Protein AF-A0A441YFX6-F1 (afdb_monomer_lite)

Secondary structure (DSSP, 8-state):
-EEE--SSS-EE---SSS-EEEE-S---TT---EESS--TTT-EEEE-TTTSTTSPSSPPPGGG---SSS---

Radius of gyration: 12.51 Å; chains: 1; bounding box: 28×25×28 Å

Sequence (73 aa):
NVIKGGGGADELRGFGGNDAFVFNTALGAGNIDKVLDFNRLQDKIHLDDAVFAGLKLGGLSSDSFFAGKAAHD

Structu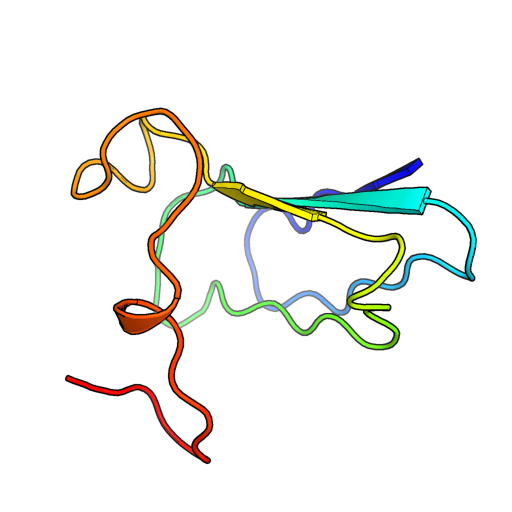re (mmCIF, N/CA/C/O backbone):
data_AF-A0A441YFX6-F1
#
_entry.id   AF-A0A441YFX6-F1
#
loop_
_atom_site.group_PDB
_atom_site.id
_atom_site.type_symbol
_atom_site.label_atom_id
_atom_site.label_alt_id
_atom_site.label_comp_id
_atom_site.label_asym_id
_atom_site.label_entity_id
_atom_site.label_seq_id
_atom_site.pdbx_PDB_ins_code
_atom_site.Cartn_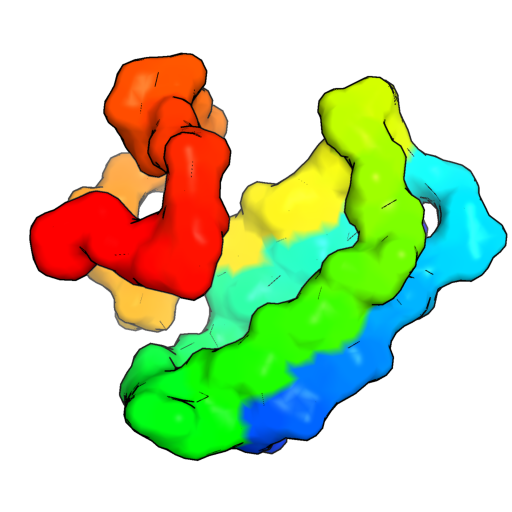x
_atom_site.Cartn_y
_atom_site.Cartn_z
_atom_site.occupancy
_atom_site.B_iso_or_equiv
_atom_site.auth_seq_id
_atom_site.auth_comp_id
_atom_site.auth_asym_id
_atom_site.auth_atom_id
_atom_site.pdbx_PDB_model_num
ATOM 1 N N . ASN A 1 1 ? 3.275 -10.691 -8.391 1.00 91.44 1 ASN A N 1
ATOM 2 C CA . ASN A 1 1 ? 2.915 -11.638 -7.306 1.00 91.44 1 ASN A CA 1
ATOM 3 C C . ASN A 1 1 ? 1.684 -11.156 -6.552 1.00 91.44 1 ASN A C 1
ATOM 5 O O . ASN A 1 1 ? 1.247 -10.042 -6.786 1.00 91.44 1 ASN A O 1
ATOM 9 N N . VAL A 1 2 ? 1.094 -11.980 -5.679 1.00 95.62 2 VAL A N 1
ATOM 10 C CA . VAL A 1 2 ? 0.036 -11.545 -4.744 1.00 95.62 2 VAL A CA 1
ATOM 11 C C . VAL A 1 2 ? 0.610 -11.594 -3.336 1.00 95.62 2 VAL A C 1
ATOM 13 O O . VAL A 1 2 ? 1.072 -12.649 -2.908 1.00 95.62 2 VAL A O 1
ATOM 16 N N . ILE A 1 3 ? 0.593 -10.464 -2.635 1.00 95.94 3 ILE A N 1
ATOM 17 C CA . ILE A 1 3 ? 1.252 -10.277 -1.340 1.00 95.94 3 ILE A CA 1
ATOM 18 C C . ILE A 1 3 ? 0.203 -9.799 -0.345 1.00 95.94 3 ILE A C 1
ATOM 20 O O . ILE A 1 3 ? -0.480 -8.812 -0.592 1.00 95.94 3 ILE A O 1
ATOM 24 N N . LYS A 1 4 ? 0.054 -10.516 0.767 1.00 95.00 4 LYS A N 1
ATOM 25 C CA . LYS A 1 4 ? -0.886 -10.199 1.848 1.00 95.00 4 LYS A CA 1
ATOM 26 C C . LYS A 1 4 ? -0.077 -9.888 3.098 1.00 95.00 4 LYS A C 1
ATOM 28 O O . LYS A 1 4 ? 0.779 -10.703 3.434 1.00 95.00 4 LYS A O 1
ATOM 33 N N . GLY A 1 5 ? -0.355 -8.764 3.758 1.00 87.44 5 GLY A N 1
ATOM 34 C CA . GLY A 1 5 ? 0.233 -8.474 5.072 1.00 87.44 5 GLY A CA 1
ATOM 35 C C . GLY A 1 5 ? -0.336 -9.390 6.144 1.00 87.44 5 GLY A C 1
ATOM 36 O O . GLY A 1 5 ? 0.396 -10.079 6.839 1.00 87.44 5 GLY A O 1
ATOM 37 N N . GLY A 1 6 ? -1.657 -9.570 6.135 1.00 91.06 6 GLY A N 1
ATOM 38 C CA . GLY A 1 6 ? -2.316 -10.281 7.219 1.00 91.06 6 GLY A CA 1
ATOM 39 C C . GLY A 1 6 ? -2.689 -9.281 8.301 1.00 91.06 6 GLY A C 1
ATOM 40 O O . GLY A 1 6 ? -3.160 -8.199 7.973 1.00 91.06 6 GLY A O 1
ATOM 41 N N . GLY A 1 7 ? -2.621 -9.677 9.567 1.00 90.62 7 GLY A N 1
ATOM 42 C CA . GLY A 1 7 ? -2.895 -8.768 10.675 1.00 90.62 7 GLY A CA 1
ATOM 43 C C . GLY A 1 7 ? -1.597 -8.357 11.353 1.00 90.62 7 GLY A C 1
ATOM 44 O O . GLY A 1 7 ? -0.765 -9.221 11.608 1.00 90.62 7 GLY A O 1
ATOM 45 N N . GLY A 1 8 ? -1.487 -7.095 11.749 1.00 92.06 8 GLY A N 1
ATOM 46 C CA . GLY A 1 8 ? -0.309 -6.571 12.433 1.00 92.06 8 GLY A CA 1
ATOM 47 C C . GLY A 1 8 ? 0.330 -5.433 11.648 1.00 92.06 8 GLY A C 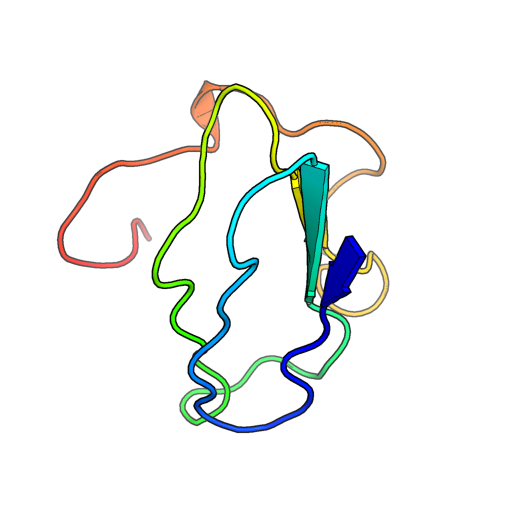1
ATOM 48 O O . GLY A 1 8 ? -0.274 -4.859 10.753 1.00 92.06 8 GLY A O 1
ATOM 49 N N . ALA A 1 9 ? 1.540 -5.048 12.038 1.00 93.69 9 ALA A N 1
ATOM 50 C CA . ALA A 1 9 ? 2.297 -4.040 11.311 1.00 93.69 9 ALA A CA 1
ATOM 51 C C . ALA A 1 9 ? 3.381 -4.735 10.488 1.00 93.69 9 ALA A C 1
ATOM 53 O O . ALA A 1 9 ? 4.461 -5.019 11.014 1.00 93.69 9 ALA A O 1
ATOM 54 N N . ASP A 1 10 ? 3.082 -5.030 9.223 1.00 95.00 10 ASP A N 1
ATOM 55 C CA . ASP A 1 10 ? 3.967 -5.807 8.357 1.00 95.00 10 ASP A CA 1
ATOM 56 C C . ASP A 1 10 ? 4.780 -4.930 7.394 1.00 95.00 10 ASP A C 1
ATOM 58 O O . ASP A 1 10 ? 4.350 -3.870 6.939 1.00 95.00 10 ASP A O 1
ATOM 62 N N . GLU A 1 11 ? 5.980 -5.389 7.033 1.00 96.06 11 GLU A N 1
ATOM 63 C CA . GLU A 1 11 ? 6.770 -4.803 5.947 1.00 96.06 11 GLU A CA 1
ATOM 64 C C . GLU A 1 11 ? 6.623 -5.650 4.680 1.00 96.06 11 GLU A C 1
ATOM 66 O O . GLU A 1 11 ? 7.071 -6.797 4.619 1.00 96.06 11 GLU A O 1
ATOM 71 N N . LEU A 1 12 ? 6.010 -5.079 3.643 1.00 96.25 12 LEU A N 1
ATOM 72 C CA . LEU A 1 12 ? 5.682 -5.781 2.404 1.00 96.25 12 LEU A CA 1
ATOM 73 C C . LEU A 1 12 ? 6.630 -5.360 1.286 1.00 96.25 12 LEU A C 1
ATOM 75 O O . LEU A 1 12 ? 6.838 -4.167 1.046 1.00 96.25 12 LEU A O 1
ATOM 79 N N . ARG A 1 13 ? 7.192 -6.345 0.580 1.00 96.62 13 ARG A N 1
ATOM 80 C CA . ARG A 1 13 ? 8.118 -6.121 -0.533 1.00 96.62 13 ARG A CA 1
ATOM 81 C C . ARG A 1 13 ? 7.806 -7.035 -1.716 1.00 96.62 13 ARG A C 1
ATOM 83 O O . ARG A 1 13 ? 7.689 -8.246 -1.534 1.00 96.62 13 ARG A O 1
ATOM 90 N N . GLY A 1 14 ? 7.688 -6.445 -2.903 1.00 93.88 14 GLY A N 1
ATOM 91 C CA . GLY A 1 14 ? 7.407 -7.121 -4.173 1.00 93.88 14 GLY A CA 1
ATOM 92 C C . GLY A 1 14 ? 8.629 -7.758 -4.829 1.00 93.88 14 GLY A C 1
ATOM 93 O O . GLY A 1 14 ? 8.530 -8.815 -5.448 1.00 93.88 14 GLY A O 1
ATOM 94 N N . PHE A 1 15 ? 9.804 -7.158 -4.610 1.00 93.69 15 PHE A N 1
ATOM 95 C CA . PHE A 1 15 ? 11.068 -7.481 -5.279 1.00 93.69 15 PHE A CA 1
ATOM 96 C C . PHE A 1 15 ? 11.005 -7.308 -6.809 1.00 93.69 15 PHE A C 1
ATOM 98 O O . PHE A 1 15 ? 11.742 -7.960 -7.552 1.00 93.69 15 PHE A O 1
ATOM 105 N N . GLY A 1 16 ? 10.173 -6.363 -7.261 1.00 91.69 16 GLY A N 1
ATOM 106 C CA . GLY A 1 16 ? 9.964 -6.014 -8.662 1.00 91.69 16 GLY A CA 1
ATOM 107 C C . GLY A 1 16 ? 9.009 -6.951 -9.407 1.00 91.69 16 GLY A C 1
ATOM 108 O O . GLY A 1 16 ? 8.623 -8.015 -8.937 1.00 91.69 16 GLY A O 1
ATOM 109 N N . GLY A 1 17 ? 8.668 -6.564 -10.637 1.00 94.81 17 GLY A N 1
ATOM 110 C CA . GLY A 1 17 ? 7.633 -7.238 -11.419 1.00 94.81 17 GLY A CA 1
ATOM 111 C C . GLY A 1 17 ? 6.289 -6.532 -11.273 1.00 94.81 17 GLY A C 1
ATOM 112 O O . GLY A 1 17 ? 6.254 -5.331 -11.041 1.00 94.81 17 GLY A O 1
ATOM 113 N N . ASN A 1 18 ? 5.201 -7.268 -11.505 1.00 97.12 18 ASN A N 1
ATOM 114 C CA . ASN A 1 18 ? 3.843 -6.749 -11.367 1.00 97.12 18 ASN A CA 1
ATOM 115 C C . ASN A 1 18 ? 3.204 -7.402 -10.138 1.00 97.12 18 ASN A C 1
ATOM 117 O O . ASN A 1 18 ? 2.796 -8.574 -10.188 1.00 97.12 18 ASN A O 1
ATOM 121 N N . ASP A 1 19 ? 3.141 -6.663 -9.037 1.00 97.88 19 ASP A N 1
ATOM 122 C CA . ASP A 1 19 ? 2.659 -7.143 -7.748 1.00 97.88 19 ASP A CA 1
ATOM 123 C C . ASP A 1 19 ? 1.274 -6.598 -7.386 1.00 97.88 19 ASP A C 1
ATOM 125 O O . ASP A 1 19 ? 0.850 -5.525 -7.805 1.00 97.88 19 ASP A O 1
ATOM 129 N N . ALA A 1 20 ? 0.529 -7.377 -6.609 1.00 97.25 20 ALA A N 1
ATOM 130 C CA . ALA A 1 20 ? -0.745 -6.996 -6.027 1.00 97.25 20 ALA A CA 1
ATOM 131 C C . ALA A 1 20 ? -0.646 -7.132 -4.507 1.00 97.25 20 ALA A C 1
ATOM 133 O O . ALA A 1 20 ? -0.594 -8.248 -3.983 1.00 97.25 20 ALA A O 1
ATOM 134 N N . PHE A 1 21 ? -0.634 -5.997 -3.814 1.00 97.25 21 PHE A N 1
ATOM 135 C CA . PHE A 1 21 ? -0.670 -5.921 -2.357 1.00 97.25 21 PHE A CA 1
ATOM 136 C C . PHE A 1 21 ? -2.130 -5.946 -1.905 1.00 97.25 21 PHE A C 1
ATOM 138 O O . PHE A 1 21 ? -2.910 -5.064 -2.266 1.00 97.25 21 PHE A O 1
ATOM 145 N N . VAL A 1 22 ? -2.519 -6.990 -1.180 1.00 95.94 22 VAL A N 1
ATOM 146 C CA . VAL A 1 22 ? -3.907 -7.272 -0.808 1.00 95.94 22 VAL A CA 1
ATOM 147 C C . VAL A 1 22 ? -4.110 -7.000 0.676 1.00 95.94 22 VAL A C 1
ATOM 149 O O . VAL A 1 22 ? -3.505 -7.660 1.521 1.00 95.94 22 VAL A O 1
ATOM 152 N N . PHE A 1 23 ? -5.024 -6.080 0.969 1.00 94.94 23 PHE A N 1
ATOM 153 C CA . PHE A 1 23 ? -5.459 -5.722 2.313 1.00 94.94 23 PHE A CA 1
ATOM 154 C C . PHE A 1 23 ? -6.846 -6.318 2.554 1.00 94.94 23 PHE A C 1
ATOM 156 O O . PHE A 1 23 ? -7.851 -5.802 2.064 1.00 94.94 23 PHE A O 1
ATOM 163 N N . ASN A 1 24 ? -6.887 -7.448 3.262 1.00 94.31 24 ASN A N 1
ATOM 164 C CA . ASN A 1 24 ? -8.100 -8.243 3.483 1.00 94.31 24 ASN A CA 1
ATOM 165 C C . ASN A 1 24 ? -8.294 -8.666 4.950 1.00 94.31 24 ASN A C 1
ATOM 167 O O . ASN A 1 24 ? -8.940 -9.674 5.238 1.00 94.31 24 ASN A O 1
ATOM 171 N N . THR A 1 25 ? -7.710 -7.915 5.879 1.00 93.12 25 THR A N 1
ATOM 172 C CA . THR A 1 25 ? -7.784 -8.147 7.326 1.00 93.12 25 THR A CA 1
ATOM 173 C C . THR A 1 25 ? -8.401 -6.952 8.039 1.00 93.12 25 THR A C 1
ATOM 175 O O . THR A 1 25 ? -8.402 -5.838 7.525 1.00 93.12 25 THR A O 1
ATOM 178 N N . ALA A 1 26 ? -8.968 -7.189 9.225 1.00 90.62 26 ALA A N 1
ATOM 179 C CA . ALA A 1 26 ? -9.693 -6.165 9.971 1.00 90.62 26 ALA A CA 1
ATOM 180 C C . ALA A 1 26 ? -8.828 -4.925 10.257 1.00 90.62 26 ALA A C 1
ATOM 182 O O . ALA A 1 26 ? -7.679 -5.039 10.684 1.00 90.62 26 ALA A O 1
ATOM 183 N N . LEU A 1 27 ? -9.403 -3.737 10.062 1.00 87.81 27 LEU A N 1
ATOM 184 C CA . LEU A 1 27 ? -8.742 -2.465 10.347 1.00 87.81 27 LEU A CA 1
ATOM 185 C C . LEU A 1 27 ? -8.464 -2.318 11.849 1.00 87.81 27 LEU A C 1
ATOM 187 O O . LEU A 1 27 ? -9.263 -2.734 12.689 1.00 87.81 27 LEU A O 1
ATOM 191 N N . GLY A 1 28 ? -7.355 -1.675 12.201 1.00 87.62 28 GLY A N 1
ATOM 192 C CA . GLY A 1 28 ? -7.036 -1.375 13.592 1.00 87.62 28 GLY A CA 1
ATOM 193 C C . GLY A 1 28 ? -5.759 -0.559 13.724 1.00 87.62 28 GLY A C 1
ATOM 194 O O . GLY A 1 28 ? -4.905 -0.588 12.847 1.00 87.62 28 GLY A O 1
ATOM 195 N N . ALA A 1 29 ? -5.599 0.140 14.849 1.00 84.81 29 ALA A N 1
ATOM 196 C CA . ALA A 1 29 ? -4.420 0.975 15.107 1.00 84.81 29 ALA A CA 1
ATOM 197 C C . ALA A 1 29 ? -3.090 0.192 15.140 1.00 84.81 29 ALA A C 1
ATOM 199 O O . ALA A 1 29 ? -2.028 0.787 14.995 1.00 84.81 29 ALA A O 1
ATOM 200 N N . GLY A 1 30 ? -3.144 -1.129 15.339 1.00 87.38 30 GLY A N 1
ATOM 201 C CA . GLY A 1 30 ? -1.989 -2.023 15.241 1.00 87.38 30 GLY A CA 1
ATOM 202 C C . GLY A 1 30 ? -1.890 -2.784 13.917 1.00 87.38 30 GLY A C 1
ATOM 203 O O . GLY A 1 30 ? -0.985 -3.600 13.790 1.00 87.38 30 GLY A O 1
ATOM 204 N N . ASN A 1 31 ? -2.816 -2.557 12.976 1.00 91.62 31 ASN A N 1
ATOM 205 C CA . ASN A 1 31 ? -2.831 -3.192 11.660 1.00 91.62 31 ASN A CA 1
ATOM 206 C C . ASN A 1 31 ? -2.428 -2.171 10.583 1.00 91.62 31 ASN A C 1
ATOM 208 O O . ASN A 1 31 ? -3.284 -1.625 9.885 1.00 91.62 31 ASN A O 1
ATOM 212 N N . ILE A 1 32 ? -1.141 -1.813 10.556 1.00 90.12 32 ILE A N 1
ATOM 213 C CA . ILE A 1 32 ? -0.589 -0.759 9.693 1.00 90.12 32 ILE A CA 1
ATOM 214 C C . ILE A 1 32 ? 0.625 -1.319 8.958 1.00 90.12 32 ILE A C 1
ATOM 216 O O . ILE A 1 32 ? 1.734 -1.324 9.496 1.00 90.12 32 ILE A O 1
ATOM 220 N N . ASP A 1 33 ? 0.417 -1.733 7.713 1.00 93.25 33 ASP A N 1
ATOM 221 C CA . ASP A 1 33 ? 1.495 -2.262 6.882 1.00 93.25 33 ASP A CA 1
ATOM 222 C C . ASP A 1 33 ? 2.262 -1.158 6.158 1.00 93.25 33 ASP A C 1
ATOM 224 O O . ASP A 1 33 ? 1.746 -0.083 5.831 1.00 93.25 33 ASP A O 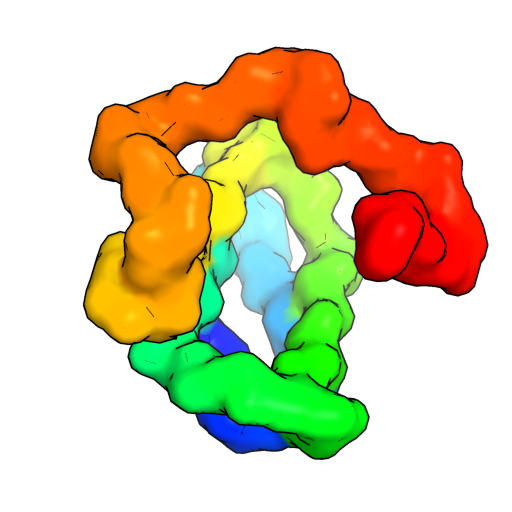1
ATOM 228 N N . LYS A 1 34 ? 3.513 -1.467 5.827 1.00 93.94 34 LYS A N 1
ATOM 229 C CA . LYS A 1 34 ? 4.406 -0.613 5.059 1.00 93.94 34 LYS A CA 1
ATOM 230 C C . LYS A 1 34 ? 4.867 -1.330 3.798 1.00 93.94 34 LYS A C 1
ATOM 232 O O . LYS A 1 34 ? 5.682 -2.248 3.851 1.00 93.94 34 LYS A O 1
ATOM 237 N N . VAL A 1 35 ? 4.395 -0.863 2.646 1.00 94.88 35 VAL A N 1
ATOM 238 C CA . VAL A 1 35 ? 4.885 -1.325 1.340 1.00 94.88 35 VAL A CA 1
ATOM 239 C C . VAL A 1 35 ? 6.183 -0.593 1.000 1.00 94.88 35 VAL A C 1
ATOM 241 O O . VAL A 1 35 ? 6.217 0.637 0.963 1.00 94.88 35 VAL A O 1
ATOM 244 N N . LEU A 1 36 ? 7.265 -1.340 0.785 1.00 95.69 36 LEU A N 1
ATOM 245 C CA . LEU A 1 36 ? 8.621 -0.785 0.710 1.00 95.69 36 LEU A CA 1
ATOM 246 C C . LEU A 1 36 ? 9.091 -0.432 -0.706 1.00 95.69 36 LEU A C 1
ATOM 248 O O . LEU A 1 36 ? 9.980 0.406 -0.842 1.00 95.69 36 LEU A O 1
ATOM 252 N N . ASP A 1 37 ? 8.545 -1.066 -1.741 1.00 94.75 37 ASP A N 1
ATOM 253 C CA . ASP A 1 37 ? 9.047 -0.980 -3.120 1.00 94.75 37 ASP A CA 1
ATOM 254 C C . ASP A 1 37 ? 7.937 -0.851 -4.177 1.00 94.75 37 ASP A C 1
ATOM 256 O O . ASP A 1 37 ? 8.120 -1.264 -5.319 1.00 94.75 37 ASP A O 1
ATOM 260 N N . PHE A 1 38 ? 6.808 -0.235 -3.811 1.00 94.69 38 PHE A N 1
ATOM 261 C CA . PHE A 1 38 ? 5.662 -0.064 -4.706 1.00 94.69 38 PHE A CA 1
ATOM 262 C C . PHE A 1 38 ? 6.019 0.718 -5.980 1.00 94.69 38 PHE A C 1
ATOM 264 O O . PHE A 1 38 ? 6.378 1.901 -5.935 1.00 94.69 38 PHE A O 1
ATOM 271 N N . ASN A 1 39 ? 5.825 0.088 -7.134 1.00 94.38 39 ASN A N 1
ATOM 272 C CA . ASN A 1 39 ? 5.946 0.709 -8.441 1.00 94.38 39 ASN A CA 1
ATOM 273 C C . ASN A 1 39 ? 4.570 1.072 -9.010 1.00 94.38 39 ASN A C 1
ATOM 275 O O . ASN A 1 39 ? 3.840 0.228 -9.519 1.00 94.38 39 ASN A O 1
ATOM 279 N N . ARG A 1 40 ? 4.260 2.372 -9.060 1.00 90.81 40 ARG A N 1
ATOM 280 C CA . ARG A 1 40 ? 2.977 2.895 -9.570 1.00 90.81 40 ARG A CA 1
ATOM 281 C C . ARG A 1 40 ? 2.616 2.518 -11.015 1.00 90.81 40 ARG A C 1
ATOM 283 O O . ARG A 1 40 ? 1.470 2.714 -11.407 1.00 90.81 40 ARG A O 1
ATOM 290 N N . LEU A 1 41 ? 3.585 2.096 -11.832 1.00 93.00 41 LEU A N 1
ATOM 291 C CA . LEU A 1 41 ? 3.352 1.690 -13.224 1.00 93.00 41 LEU A CA 1
ATOM 292 C C . LEU A 1 41 ? 3.054 0.192 -13.364 1.00 93.00 41 LEU A C 1
ATOM 294 O O . LEU A 1 41 ? 2.577 -0.222 -14.419 1.00 93.00 41 LEU A O 1
ATOM 298 N N . GLN A 1 42 ? 3.353 -0.611 -12.342 1.00 94.56 42 GLN A N 1
ATOM 299 C CA . GLN A 1 42 ? 3.303 -2.074 -12.410 1.00 94.56 42 GLN A CA 1
ATOM 300 C C . GLN A 1 42 ? 2.397 -2.678 -11.339 1.00 94.56 42 GLN A C 1
ATOM 302 O O . GLN A 1 42 ? 1.617 -3.589 -11.629 1.00 94.56 42 GLN A O 1
ATOM 307 N N . ASP A 1 43 ? 2.486 -2.145 -10.127 1.00 96.94 43 ASP A N 1
ATOM 308 C CA . ASP A 1 43 ? 1.878 -2.721 -8.944 1.00 96.94 43 ASP A CA 1
ATOM 309 C C . ASP A 1 43 ? 0.476 -2.179 -8.697 1.00 96.94 43 ASP A C 1
ATOM 311 O O . ASP A 1 43 ? 0.092 -1.085 -9.124 1.00 96.94 43 ASP A O 1
ATOM 315 N N . LYS A 1 44 ? -0.306 -2.968 -7.969 1.00 95.19 44 LYS A N 1
ATOM 316 C CA . LYS A 1 44 ? -1.669 -2.640 -7.568 1.00 95.19 44 LYS A CA 1
ATOM 317 C C . LYS A 1 44 ? -1.852 -2.830 -6.074 1.00 95.19 44 LYS A C 1
ATOM 319 O O . LYS A 1 44 ? -1.251 -3.706 -5.458 1.00 95.19 44 LYS A O 1
ATOM 324 N N . ILE A 1 45 ? -2.750 -2.029 -5.518 1.00 94.62 45 ILE A N 1
ATOM 325 C CA . ILE A 1 45 ? -3.294 -2.216 -4.176 1.00 94.62 45 ILE A CA 1
ATOM 326 C C . ILE A 1 45 ? -4.716 -2.736 -4.345 1.00 94.62 45 ILE A C 1
ATOM 328 O O . ILE A 1 45 ? -5.521 -2.127 -5.050 1.00 94.62 45 ILE A O 1
ATOM 332 N N . HIS A 1 46 ? -5.014 -3.877 -3.737 1.00 95.25 46 HIS A N 1
ATOM 333 C CA . HIS A 1 46 ? -6.349 -4.456 -3.698 1.00 95.25 46 HIS A CA 1
ATOM 334 C C . HIS A 1 46 ? -6.897 -4.331 -2.280 1.00 95.25 46 HIS A C 1
ATOM 336 O O . HIS A 1 46 ? -6.265 -4.772 -1.320 1.00 95.25 46 HIS A O 1
ATOM 342 N N . LEU A 1 47 ? -8.082 -3.744 -2.177 1.00 94.75 47 LEU A N 1
ATOM 343 C CA . LEU A 1 47 ? -8.807 -3.559 -0.930 1.00 94.75 47 LEU A CA 1
ATOM 344 C C . LEU A 1 47 ? -10.006 -4.500 -0.953 1.00 94.75 47 LEU A C 1
ATOM 346 O O . LEU A 1 47 ? -10.781 -4.481 -1.910 1.00 94.75 47 LEU A O 1
ATOM 350 N N . ASP A 1 48 ? -10.114 -5.354 0.058 1.00 94.75 48 ASP A N 1
ATOM 351 C CA . ASP A 1 48 ? -11.249 -6.262 0.205 1.00 94.75 48 ASP A CA 1
ATOM 352 C C . ASP A 1 48 ? -12.514 -5.471 0.565 1.00 94.75 48 ASP A C 1
ATOM 354 O O . ASP A 1 48 ? -12.495 -4.644 1.476 1.00 94.75 48 ASP A O 1
ATOM 358 N N . ASP A 1 49 ? -13.613 -5.692 -0.149 1.00 93.56 49 ASP A N 1
ATOM 359 C CA . ASP A 1 49 ? -14.848 -4.923 0.012 1.00 93.56 49 ASP A CA 1
ATOM 360 C C . ASP A 1 49 ? -15.598 -5.249 1.309 1.00 93.56 49 ASP A C 1
ATOM 362 O O . ASP A 1 49 ? -16.331 -4.398 1.816 1.00 93.56 49 ASP A O 1
ATOM 366 N N . ALA A 1 50 ? -15.377 -6.427 1.903 1.00 93.31 50 ALA A N 1
ATOM 367 C CA . ALA A 1 50 ? -15.936 -6.753 3.212 1.00 93.31 50 ALA A CA 1
ATOM 368 C C . ALA A 1 50 ? -15.202 -6.018 4.346 1.00 93.31 50 ALA A C 1
ATOM 370 O O . ALA A 1 50 ? -15.815 -5.681 5.360 1.00 93.31 50 ALA A O 1
ATOM 371 N N . VAL A 1 51 ? -13.904 -5.742 4.179 1.00 93.88 51 VAL A N 1
ATOM 372 C CA . VAL A 1 51 ? -13.105 -4.952 5.132 1.00 93.88 51 VAL A CA 1
ATOM 373 C C . VAL A 1 51 ? -13.297 -3.452 4.904 1.00 93.88 51 VAL A C 1
ATOM 375 O O . VAL A 1 51 ? -13.538 -2.700 5.848 1.00 93.88 51 VAL A O 1
ATOM 378 N N . PHE A 1 52 ? -13.218 -3.010 3.651 1.00 91.62 52 PHE A N 1
ATOM 379 C CA . PHE A 1 52 ? -13.333 -1.613 3.240 1.00 91.62 52 PHE A CA 1
ATOM 380 C C . PHE A 1 52 ? -14.750 -1.302 2.745 1.00 91.62 52 PHE A C 1
ATOM 382 O O . PHE A 1 52 ? -14.943 -0.781 1.647 1.00 91.62 52 PHE A O 1
ATOM 389 N N . ALA A 1 53 ? -15.752 -1.577 3.584 1.00 92.38 53 ALA A N 1
ATOM 390 C CA . ALA A 1 53 ? -17.176 -1.493 3.232 1.00 92.38 53 ALA A CA 1
ATOM 391 C C . ALA A 1 53 ? -17.667 -0.095 2.789 1.00 92.38 53 ALA A C 1
ATOM 393 O O . ALA A 1 53 ? -18.761 0.037 2.243 1.00 92.38 53 ALA A O 1
ATOM 394 N N . GLY A 1 54 ? -16.877 0.960 3.020 1.00 89.50 54 GLY A N 1
ATOM 395 C CA . GLY A 1 54 ? -17.156 2.313 2.528 1.00 89.50 54 GLY A CA 1
ATOM 396 C C . GLY A 1 54 ? -16.818 2.534 1.047 1.00 89.50 54 GLY A C 1
ATOM 397 O O . GLY A 1 54 ? -17.189 3.564 0.484 1.00 89.50 54 GLY A O 1
ATOM 398 N N . LEU A 1 55 ? -16.114 1.597 0.406 1.00 90.50 55 LEU A N 1
ATOM 399 C CA . LEU A 1 55 ? -15.683 1.708 -0.984 1.00 90.50 55 LEU A CA 1
ATOM 400 C C . LEU A 1 55 ? -16.658 1.007 -1.930 1.00 90.50 55 LEU A C 1
ATOM 402 O O . LEU A 1 55 ? -17.257 -0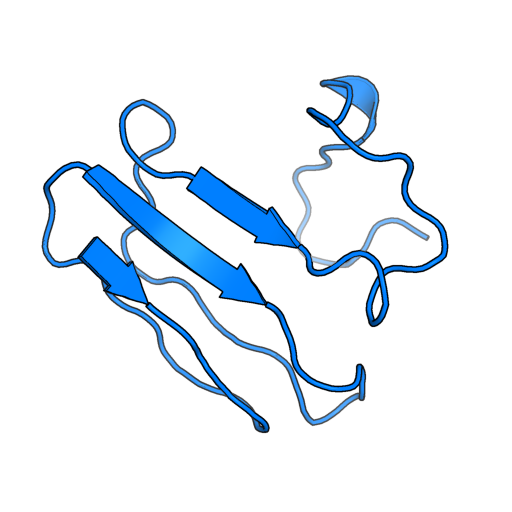.018 -1.616 1.00 90.50 55 LEU A O 1
ATOM 406 N N . LYS A 1 56 ? -16.790 1.554 -3.139 1.00 90.94 56 LYS A N 1
ATOM 407 C CA . LYS A 1 56 ? -17.477 0.868 -4.236 1.00 90.94 56 LYS A CA 1
ATOM 408 C C . LYS A 1 56 ? -16.504 -0.071 -4.937 1.00 90.94 56 LYS A C 1
ATOM 410 O O . LYS A 1 56 ? -15.328 0.253 -5.080 1.00 90.94 56 LYS A O 1
ATOM 415 N N . LEU A 1 57 ? -17.022 -1.189 -5.441 1.00 92.00 57 LEU A N 1
ATOM 416 C CA . LEU A 1 57 ? -16.250 -2.100 -6.280 1.00 92.00 57 LEU A CA 1
ATOM 417 C C . LEU A 1 57 ? -15.706 -1.379 -7.521 1.00 92.00 57 LEU A C 1
ATOM 419 O O . LEU A 1 57 ? -16.432 -0.644 -8.195 1.00 92.00 57 LEU A O 1
ATOM 423 N N . GLY A 1 58 ? -14.439 -1.645 -7.841 1.00 93.25 58 GLY A N 1
ATOM 424 C CA . GLY A 1 58 ? -13.748 -1.088 -9.001 1.00 93.25 58 GLY A CA 1
ATOM 425 C C . GLY A 1 58 ? -12.532 -0.244 -8.628 1.00 93.25 58 GLY A C 1
ATOM 426 O O . GLY A 1 58 ? -12.007 -0.322 -7.521 1.00 93.25 58 GLY A O 1
ATOM 427 N N . GLY A 1 59 ? -12.047 0.531 -9.598 1.00 90.88 59 GLY A N 1
ATOM 428 C CA . GLY A 1 59 ? -10.945 1.463 -9.377 1.00 90.88 59 GLY A CA 1
ATOM 429 C C . GLY A 1 59 ? -11.392 2.682 -8.570 1.00 90.88 59 GLY A C 1
ATOM 430 O O . GLY A 1 59 ? -12.501 3.182 -8.754 1.00 90.88 59 GLY A O 1
ATOM 431 N N . LEU A 1 60 ? -10.507 3.177 -7.707 1.00 89.94 60 LEU A N 1
ATOM 432 C CA . LEU A 1 60 ? -10.702 4.445 -7.010 1.00 89.94 60 LEU A CA 1
ATOM 433 C C . LEU A 1 60 ? -10.425 5.623 -7.954 1.00 89.94 60 LEU A C 1
ATOM 435 O O . LEU A 1 60 ? -9.570 5.533 -8.839 1.00 89.94 60 LEU A O 1
ATOM 439 N N . SER A 1 61 ? -11.142 6.731 -7.752 1.00 90.25 61 SER A N 1
ATOM 440 C CA . SER A 1 61 ? -10.862 7.986 -8.458 1.00 90.25 61 SER A CA 1
ATOM 441 C C . SER A 1 61 ? -9.484 8.517 -8.061 1.00 90.25 61 SER A C 1
ATOM 443 O O . SER A 1 61 ? -9.050 8.317 -6.928 1.00 90.25 61 SER A O 1
ATOM 445 N N . SER A 1 62 ? -8.822 9.256 -8.956 1.00 87.75 62 SER A N 1
ATOM 446 C CA . SER A 1 62 ? -7.587 9.982 -8.629 1.00 87.75 62 SER A CA 1
ATOM 447 C C . SER A 1 62 ? -7.757 10.906 -7.424 1.00 87.75 62 SER A C 1
ATOM 449 O O . SER A 1 62 ? -6.827 11.060 -6.641 1.00 87.75 62 SER A O 1
ATOM 451 N N . ASP A 1 63 ? -8.956 11.460 -7.248 1.00 89.12 63 ASP A N 1
ATOM 452 C CA . ASP A 1 63 ? -9.279 12.399 -6.170 1.00 89.12 63 ASP A CA 1
ATOM 453 C C . ASP A 1 63 ? -9.353 11.721 -4.794 1.00 89.12 63 ASP A C 1
ATOM 455 O O . ASP A 1 63 ? -9.393 12.393 -3.771 1.00 89.12 63 ASP A O 1
ATOM 459 N N . SER A 1 64 ? -9.367 10.385 -4.757 1.00 87.12 64 SER A N 1
ATOM 460 C CA . SER A 1 64 ? -9.296 9.603 -3.521 1.00 87.12 64 SER A CA 1
ATOM 461 C C . SER A 1 64 ? -7.861 9.408 -3.020 1.00 87.12 64 SER A C 1
ATOM 463 O O . SER A 1 64 ? -7.668 8.843 -1.946 1.00 87.12 64 SER A O 1
ATOM 465 N N . PHE A 1 65 ? -6.848 9.833 -3.784 1.00 85.25 65 PHE A N 1
ATOM 466 C CA . PHE A 1 65 ? -5.442 9.661 -3.427 1.00 85.25 65 PHE A CA 1
ATOM 467 C C . PHE A 1 65 ? -4.830 10.981 -2.961 1.00 85.25 65 PHE A C 1
ATOM 469 O O . PHE A 1 65 ? -4.748 11.951 -3.712 1.00 85.25 65 PHE A O 1
ATOM 476 N N . PHE A 1 66 ? -4.311 10.976 -1.734 1.00 86.31 66 PHE A N 1
ATOM 477 C CA . PHE A 1 66 ? -3.650 12.124 -1.121 1.00 86.31 66 PHE A CA 1
ATOM 478 C C . PHE A 1 66 ? -2.194 11.790 -0.798 1.00 86.31 66 PHE A C 1
ATOM 480 O O . PHE A 1 66 ? -1.888 10.723 -0.269 1.00 86.31 66 PHE A O 1
ATOM 487 N N . ALA A 1 67 ? -1.285 12.718 -1.099 1.00 84.50 67 ALA A N 1
ATOM 488 C CA . ALA A 1 67 ? 0.110 12.629 -0.684 1.00 84.50 67 ALA A CA 1
ATOM 489 C C . ALA A 1 67 ? 0.322 13.493 0.567 1.00 84.50 67 ALA A C 1
ATOM 491 O O . ALA A 1 67 ? 0.150 14.710 0.522 1.00 84.50 67 ALA A O 1
ATOM 492 N N . GLY A 1 68 ? 0.713 12.877 1.682 1.00 82.25 68 GLY A N 1
ATOM 493 C CA . GLY A 1 68 ? 0.896 13.574 2.953 1.00 82.25 68 GLY A CA 1
ATOM 494 C C . GLY A 1 68 ? 1.648 12.732 3.979 1.00 82.25 68 GLY A C 1
ATOM 495 O O . GLY A 1 68 ? 1.800 11.526 3.821 1.00 82.25 68 GLY A O 1
ATOM 496 N N . LYS A 1 69 ? 2.149 13.380 5.038 1.00 82.56 69 LYS A N 1
ATOM 497 C CA . LYS A 1 69 ? 2.832 12.696 6.156 1.00 82.56 69 LYS A CA 1
ATOM 498 C C . LYS A 1 69 ? 1.867 12.051 7.160 1.00 82.56 69 LYS A C 1
ATOM 500 O O . LYS A 1 69 ? 2.318 11.362 8.068 1.00 82.56 69 LYS A O 1
ATOM 505 N N . ALA A 1 70 ? 0.574 12.317 7.022 1.00 77.75 70 ALA A N 1
ATOM 506 C CA . ALA A 1 70 ? -0.496 11.809 7.865 1.00 77.75 70 ALA A CA 1
ATOM 507 C C . ALA A 1 70 ? -1.713 11.486 6.990 1.00 77.75 70 ALA A C 1
ATOM 509 O O . ALA A 1 70 ? -1.786 11.951 5.848 1.00 77.75 70 ALA A O 1
ATOM 510 N N . ALA A 1 71 ? -2.642 10.700 7.538 1.00 70.81 71 ALA A N 1
ATOM 511 C CA . ALA A 1 71 ? -3.933 10.447 6.911 1.00 70.81 71 ALA A CA 1
ATOM 512 C C . ALA A 1 71 ? -4.691 11.765 6.680 1.00 70.81 71 ALA A C 1
ATOM 514 O O . ALA A 1 71 ? -4.543 12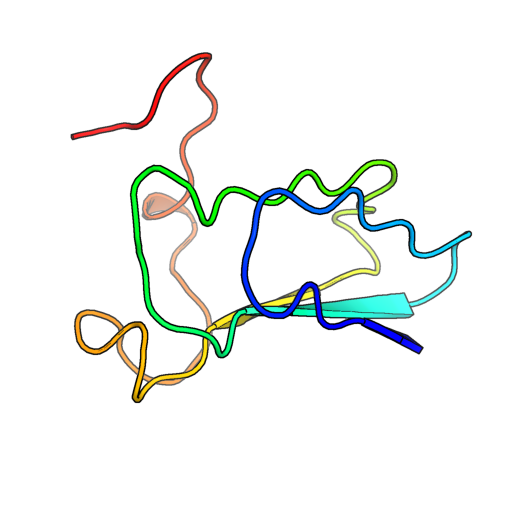.726 7.441 1.00 70.81 71 ALA A O 1
ATOM 515 N N . HIS A 1 72 ? -5.451 11.805 5.591 1.00 70.19 72 HIS A N 1
ATOM 516 C CA . HIS A 1 72 ? -6.313 12.922 5.246 1.00 70.19 72 HIS A CA 1
ATOM 517 C C . HIS A 1 72 ? -7.739 12.568 5.687 1.00 70.19 72 HIS A C 1
ATOM 519 O O . HIS A 1 72 ? -8.332 11.691 5.070 1.00 70.19 72 HIS A O 1
ATOM 525 N N . ASP A 1 73 ? -8.221 13.285 6.709 1.00 64.06 73 ASP A N 1
ATOM 526 C CA . ASP A 1 73 ? -9.450 13.066 7.505 1.00 64.06 73 ASP A CA 1
ATOM 527 C C . ASP A 1 73 ? -9.483 11.853 8.459 1.00 64.06 73 ASP A C 1
ATOM 529 O O . ASP A 1 73 ? -8.845 10.815 8.173 1.00 64.06 73 ASP A O 1
#

pLDDT: mean 91.09, std 6.16, range [64.06, 97.88]

Foldseek 3Di:
DEAEQEAFAEEDEDVDAAYEYEYDYADDPRRHYHDDDDDPVRYYYHYDCVRVVVDDPDDDDPVVDDDDPDDDD